Protein AF-A0A839V353-F1 (afdb_monomer)

Radius of gyration: 35.87 Å; Cα contacts (8 Å, |Δi|>4): 12; chains: 1; bounding box: 90×58×78 Å

Mean predicted aligned error: 13.24 Å

Organism: NCBI:txid1181271

pLDDT: mean 85.33, std 19.06, range [45.31, 98.69]

Foldseek 3Di:
DDDDDDDDDPPPDPDPPDPDPDCPVPPPVVVVVVVVVVVVVVVVVVVVVVVVVVVVVLVVCVVVPDDSVVVVVVVVLVVDDPVVSVVVVVVVVVVCVVVVD

InterPro domains:
  IPR018753 GapR-like [MF_00797] (24-101)
  IPR046367 GapR-like, DNA-binding domain [NF010247] (27-101)
  IPR046367 GapR-like, DNA-binding domain [PF10073] (29-100)

Solvent-accessible surface area (backbone atoms only — not comparable to full-atom values): 6259 Å² total; per-residue (Å²): 136,89,79,80,90,79,91,76,88,77,78,80,70,81,70,78,82,69,79,74,76,69,75,78,70,72,46,75,54,48,56,53,49,49,54,51,49,57,54,48,52,52,50,50,52,53,51,51,50,54,52,48,55,54,50,50,53,50,50,51,41,42,75,74,69,46,61,58,69,59,52,53,51,51,57,56,55,73,73,51,58,71,68,60,52,53,52,51,52,52,52,51,51,54,52,30,56,77,69,74,98

Structure (mmCIF, N/CA/C/O backbone):
data_AF-A0A839V353-F1
#
_entry.id   AF-A0A839V353-F1
#
loop_
_atom_site.group_PDB
_atom_site.id
_atom_site.type_symbol
_atom_site.label_atom_id
_atom_site.label_alt_id
_atom_site.label_comp_id
_atom_site.label_asym_id
_atom_site.label_entity_id
_atom_site.label_seq_id
_atom_site.pdbx_PDB_ins_code
_atom_site.Cartn_x
_atom_site.Cartn_y
_atom_site.Cartn_z
_atom_site.occupancy
_atom_site.B_iso_or_equiv
_atom_site.auth_seq_id
_atom_site.auth_comp_id
_atom_site.auth_asym_id
_atom_site.auth_atom_id
_atom_site.pdbx_PDB_model_num
ATOM 1 N N . MET A 1 1 ? 66.725 -49.473 -57.702 1.00 45.38 1 MET A N 1
ATOM 2 C CA . MET A 1 1 ? 67.269 -48.706 -56.569 1.00 45.38 1 MET A CA 1
ATOM 3 C C . MET A 1 1 ? 66.059 -48.167 -55.836 1.00 45.38 1 MET A C 1
ATOM 5 O O . MET A 1 1 ? 65.333 -47.373 -56.415 1.00 45.38 1 MET A O 1
ATOM 9 N N . ALA A 1 2 ? 65.740 -48.768 -54.693 1.00 45.31 2 ALA A N 1
ATOM 10 C CA . ALA A 1 2 ? 64.665 -48.317 -53.822 1.00 45.31 2 ALA A CA 1
ATOM 11 C C . ALA A 1 2 ? 65.149 -47.070 -53.073 1.00 45.31 2 ALA A C 1
ATOM 13 O O . ALA A 1 2 ? 66.306 -47.039 -52.654 1.00 45.31 2 ALA A O 1
ATOM 14 N N . TYR A 1 3 ? 64.282 -46.075 -52.927 1.00 48.38 3 TYR A N 1
ATOM 15 C CA . TYR A 1 3 ? 64.435 -45.025 -51.927 1.00 48.38 3 TYR A CA 1
ATOM 16 C C . TYR A 1 3 ? 63.168 -45.089 -51.091 1.00 48.38 3 TYR A C 1
ATOM 18 O O . TYR A 1 3 ? 62.059 -45.064 -51.628 1.00 48.38 3 TYR A O 1
ATOM 26 N N . GLU A 1 4 ? 63.394 -45.350 -49.817 1.00 46.19 4 GLU A N 1
ATOM 27 C CA . GLU A 1 4 ? 62.411 -45.661 -48.800 1.00 46.19 4 GLU A CA 1
ATOM 28 C C . GLU A 1 4 ? 61.521 -44.456 -48.496 1.00 46.19 4 GLU A C 1
ATOM 30 O O . GLU A 1 4 ? 61.841 -43.310 -48.810 1.00 46.19 4 GLU A O 1
ATOM 35 N N . ALA A 1 5 ? 60.363 -44.777 -47.929 1.00 50.91 5 ALA A N 1
ATOM 36 C CA . ALA A 1 5 ? 59.415 -43.828 -47.394 1.00 50.91 5 ALA A CA 1
ATOM 37 C C . ALA A 1 5 ? 60.030 -43.092 -46.203 1.00 50.91 5 ALA A C 1
ATOM 39 O O . ALA A 1 5 ? 60.506 -43.750 -45.283 1.00 50.91 5 ALA A O 1
ATOM 40 N N . ASP A 1 6 ? 59.919 -41.767 -46.207 1.00 50.84 6 ASP A N 1
ATOM 41 C CA . ASP A 1 6 ? 59.893 -40.988 -44.980 1.00 50.84 6 ASP A CA 1
ATOM 42 C C . ASP A 1 6 ? 58.567 -40.228 -44.906 1.00 50.84 6 ASP A C 1
ATOM 44 O O . ASP A 1 6 ? 58.079 -39.615 -45.858 1.00 50.84 6 ASP A O 1
ATOM 48 N N . ASP A 1 7 ? 57.983 -40.437 -43.742 1.00 56.38 7 ASP A N 1
ATOM 49 C CA . ASP A 1 7 ? 56.711 -40.037 -43.181 1.00 56.38 7 ASP A CA 1
ATOM 50 C C . ASP A 1 7 ? 56.713 -38.518 -42.961 1.00 56.38 7 ASP A C 1
ATOM 52 O O . ASP A 1 7 ? 57.501 -38.034 -42.159 1.00 56.38 7 ASP A O 1
ATOM 56 N N . ASP A 1 8 ? 55.849 -37.764 -43.642 1.00 52.22 8 ASP A N 1
ATOM 57 C CA . ASP A 1 8 ? 55.476 -36.416 -43.198 1.00 52.22 8 ASP A CA 1
ATOM 58 C C . ASP A 1 8 ? 54.040 -36.107 -43.639 1.00 52.22 8 ASP A C 1
ATOM 60 O O . ASP A 1 8 ? 53.724 -35.721 -44.767 1.00 52.22 8 ASP A O 1
ATOM 64 N N . LEU A 1 9 ? 53.149 -36.364 -42.687 1.00 56.09 9 LEU A N 1
ATOM 65 C CA . LEU A 1 9 ? 51.731 -36.049 -42.670 1.00 56.09 9 LEU A CA 1
ATOM 66 C C . LEU A 1 9 ? 51.512 -34.531 -42.784 1.00 56.09 9 LEU A C 1
ATOM 68 O O . LEU A 1 9 ? 51.509 -33.844 -41.765 1.00 56.09 9 LEU A O 1
ATOM 72 N N . ASP A 1 10 ? 51.228 -34.010 -43.978 1.00 49.47 10 ASP A N 1
ATOM 73 C CA . ASP A 1 10 ? 50.561 -32.706 -44.103 1.00 49.47 10 ASP A CA 1
ATOM 74 C C . ASP A 1 10 ? 49.083 -32.911 -44.443 1.00 49.47 10 ASP A C 1
ATOM 76 O O . ASP A 1 10 ? 48.631 -32.879 -45.591 1.00 49.47 10 ASP A O 1
ATOM 80 N N . ALA A 1 11 ? 48.327 -33.217 -43.389 1.00 52.19 11 ALA A N 1
ATOM 81 C CA . ALA A 1 11 ? 46.878 -33.214 -43.395 1.00 52.19 11 ALA A CA 1
ATOM 82 C C . ALA A 1 11 ? 46.392 -31.776 -43.620 1.00 52.19 11 ALA A C 1
ATOM 84 O O . ALA A 1 11 ? 46.157 -31.024 -42.673 1.00 52.19 11 ALA A O 1
ATOM 85 N N . GLY A 1 12 ? 46.215 -31.414 -44.893 1.00 49.78 12 GLY A N 1
ATOM 86 C CA . GLY A 1 12 ? 45.461 -30.243 -45.321 1.00 49.78 12 GLY A CA 1
ATOM 87 C C . GLY A 1 12 ? 44.019 -30.359 -44.838 1.00 49.78 12 GLY A C 1
ATOM 88 O O . GLY A 1 12 ? 43.156 -30.887 -45.532 1.00 49.78 12 GLY A O 1
ATOM 89 N N . MET A 1 13 ? 43.806 -29.914 -43.603 1.00 57.41 13 MET A N 1
ATOM 90 C CA . MET A 1 13 ? 42.540 -29.824 -42.895 1.00 57.41 13 MET A CA 1
ATOM 91 C C . MET A 1 13 ? 41.466 -29.200 -43.787 1.00 57.41 13 MET A C 1
ATOM 93 O O . MET A 1 13 ? 41.419 -27.978 -43.958 1.00 57.41 13 MET A O 1
ATOM 97 N N . ASP A 1 14 ? 40.551 -30.039 -44.272 1.00 60.34 14 ASP A N 1
ATOM 98 C CA . ASP A 1 14 ? 39.182 -29.636 -44.577 1.00 60.34 14 ASP A CA 1
ATOM 99 C C . ASP A 1 14 ? 38.596 -29.084 -43.271 1.00 60.34 14 ASP A C 1
ATOM 101 O O . ASP A 1 14 ? 38.097 -29.806 -42.406 1.00 60.34 14 ASP A O 1
ATOM 105 N N . SER A 1 15 ? 38.784 -27.782 -43.064 1.00 60.97 15 SER A N 1
ATOM 106 C CA . SER A 1 15 ? 38.291 -27.095 -41.881 1.00 60.97 15 SER A CA 1
ATOM 107 C C . SER A 1 15 ? 36.767 -27.206 -41.886 1.00 60.97 15 SER A C 1
ATOM 109 O O . SER A 1 15 ? 36.137 -26.737 -42.840 1.00 60.97 15 SER A O 1
ATOM 111 N N . PRO A 1 16 ? 36.141 -27.789 -40.847 1.00 58.00 16 PRO A N 1
ATOM 112 C CA . PRO A 1 16 ? 34.696 -27.805 -40.743 1.00 58.00 16 PRO A CA 1
ATOM 113 C C . PRO A 1 16 ? 34.207 -26.363 -40.782 1.00 58.00 16 PRO A C 1
ATOM 115 O O . PRO A 1 16 ? 34.646 -25.524 -39.992 1.00 58.00 16 PRO A O 1
ATOM 118 N N . HIS A 1 17 ? 33.307 -26.071 -41.715 1.00 59.94 17 HIS A N 1
ATOM 119 C CA . HIS A 1 17 ? 32.561 -24.826 -41.735 1.00 59.94 17 HIS A CA 1
ATOM 120 C C . HIS A 1 17 ? 31.788 -24.719 -40.417 1.00 59.94 17 HIS A C 1
ATOM 122 O O . HIS A 1 17 ? 30.692 -25.268 -40.289 1.00 59.94 17 HIS A O 1
ATOM 128 N N . LEU A 1 18 ? 32.365 -24.047 -39.414 1.00 58.66 18 LEU A N 1
ATOM 129 C CA . LEU A 1 18 ? 31.592 -23.646 -38.250 1.00 58.66 18 LEU A CA 1
ATOM 130 C C . LEU A 1 18 ? 30.450 -22.766 -38.767 1.00 58.66 18 LEU A C 1
ATOM 132 O O . LEU A 1 18 ? 30.724 -21.800 -39.493 1.00 58.66 18 LEU A O 1
ATOM 136 N N . PRO A 1 19 ? 29.188 -23.060 -38.408 1.00 53.94 19 PRO A N 1
ATOM 137 C CA . PRO A 1 19 ? 28.104 -22.146 -38.702 1.00 53.94 19 PRO A CA 1
ATOM 138 C C . PRO A 1 19 ? 28.458 -20.805 -38.060 1.00 53.94 19 PRO A C 1
ATOM 140 O O . PRO A 1 19 ? 28.627 -20.706 -36.842 1.00 53.94 19 PRO A O 1
ATOM 143 N N . LYS A 1 20 ? 28.631 -19.777 -38.897 1.00 62.00 20 LYS A N 1
ATOM 144 C CA . LYS A 1 20 ? 28.750 -18.394 -38.436 1.00 62.00 20 LYS A CA 1
ATOM 145 C C . LYS A 1 20 ? 27.518 -18.127 -37.581 1.00 62.00 20 LYS A C 1
ATOM 147 O O . LYS A 1 20 ? 26.400 -18.272 -38.068 1.00 62.00 20 LYS A O 1
ATOM 152 N N . SER A 1 21 ? 27.738 -17.797 -36.311 1.00 59.88 21 SER A N 1
ATOM 153 C CA . SER A 1 21 ? 26.679 -17.430 -35.376 1.00 59.88 21 SER A CA 1
ATOM 154 C C . SER A 1 21 ? 25.761 -16.401 -36.031 1.00 59.88 21 SER A C 1
ATOM 156 O O . SER A 1 21 ? 26.248 -15.383 -36.530 1.00 59.88 21 SER A O 1
ATOM 158 N N . ASP A 1 22 ? 24.464 -16.696 -36.049 1.00 56.25 22 ASP A N 1
ATOM 159 C CA . ASP A 1 22 ? 23.431 -15.897 -36.702 1.00 56.25 22 ASP A CA 1
ATOM 160 C C . ASP A 1 22 ? 23.586 -14.389 -36.411 1.00 56.25 22 ASP A C 1
ATOM 162 O O . ASP A 1 22 ? 23.633 -13.988 -35.241 1.00 56.25 22 ASP A O 1
ATOM 166 N N . PRO A 1 23 ? 23.582 -13.510 -37.433 1.00 53.44 23 PRO A N 1
ATOM 167 C CA . PRO A 1 23 ? 23.680 -12.062 -37.237 1.00 53.44 23 PRO A CA 1
ATOM 168 C C . PRO A 1 23 ? 22.416 -11.453 -36.597 1.00 53.44 23 PRO A C 1
ATOM 170 O O . PRO A 1 23 ? 22.358 -10.246 -36.365 1.00 53.44 23 PRO A O 1
ATOM 173 N N . ALA A 1 24 ? 21.414 -12.269 -36.248 1.00 53.88 24 ALA A N 1
ATOM 174 C CA . ALA A 1 24 ? 20.210 -11.846 -35.534 1.00 53.88 24 ALA A CA 1
ATOM 175 C C . ALA A 1 24 ? 20.481 -11.341 -34.100 1.00 53.88 24 ALA A C 1
ATOM 177 O O . ALA A 1 24 ? 19.640 -10.648 -33.526 1.00 53.88 24 ALA A O 1
ATOM 178 N N . VAL A 1 25 ? 21.657 -11.625 -33.527 1.00 58.69 25 VAL A N 1
ATOM 179 C CA . VAL A 1 25 ? 22.051 -11.152 -32.183 1.00 58.69 25 VAL A CA 1
ATOM 180 C C . VAL A 1 25 ? 22.691 -9.742 -32.221 1.00 58.69 25 VAL A C 1
ATOM 182 O O . VAL A 1 25 ? 22.928 -9.128 -31.186 1.00 58.69 25 VAL A O 1
ATOM 185 N N . GLY A 1 26 ? 22.946 -9.179 -33.409 1.00 61.34 26 GLY A N 1
ATOM 186 C CA . GLY A 1 26 ? 23.994 -8.169 -33.628 1.00 61.34 26 GLY A CA 1
ATOM 187 C C . GLY A 1 26 ? 23.637 -6.675 -33.642 1.00 61.34 26 GLY A C 1
ATOM 188 O O . GLY A 1 26 ? 24.419 -5.904 -34.186 1.00 61.34 26 GLY A O 1
ATOM 189 N N . GLY A 1 27 ? 22.517 -6.209 -33.081 1.00 60.59 27 GLY A N 1
ATOM 190 C CA . GLY A 1 27 ? 22.329 -4.749 -32.930 1.00 60.59 27 GLY A CA 1
ATOM 191 C C . GLY A 1 27 ? 20.905 -4.300 -32.636 1.00 60.59 27 GLY A C 1
ATOM 192 O O . GLY A 1 27 ? 20.639 -3.754 -31.574 1.00 60.59 27 GLY A O 1
ATOM 193 N N . ILE A 1 28 ? 19.950 -4.628 -33.511 1.00 64.69 28 ILE A N 1
ATOM 194 C CA . ILE A 1 28 ? 18.540 -4.227 -33.323 1.00 64.69 28 ILE A CA 1
ATOM 195 C C . ILE A 1 28 ? 17.929 -4.908 -32.085 1.00 64.69 28 ILE A C 1
ATOM 197 O O . ILE A 1 28 ? 17.150 -4.298 -31.351 1.00 64.69 28 ILE A O 1
ATOM 201 N N . ALA A 1 29 ? 18.296 -6.167 -31.824 1.00 83.00 29 ALA A N 1
ATOM 202 C CA . ALA A 1 29 ? 17.885 -6.882 -30.617 1.00 83.00 29 ALA A CA 1
ATOM 203 C C . ALA A 1 29 ? 18.551 -6.314 -29.349 1.00 83.00 29 ALA A C 1
ATOM 205 O O . ALA A 1 29 ? 17.903 -6.242 -28.306 1.00 83.00 29 ALA A O 1
ATOM 206 N N . ALA A 1 30 ? 19.805 -5.859 -29.446 1.00 88.00 30 ALA A N 1
ATOM 207 C CA . ALA A 1 30 ? 20.556 -5.305 -28.323 1.00 88.00 30 ALA A CA 1
ATOM 208 C C . ALA A 1 30 ? 20.029 -3.924 -27.898 1.00 88.00 30 ALA A C 1
ATOM 210 O O . ALA A 1 30 ? 19.842 -3.692 -26.706 1.00 88.00 30 ALA A O 1
ATOM 211 N N . ASP A 1 31 ? 19.707 -3.040 -28.847 1.00 88.75 31 ASP A N 1
ATOM 212 C CA . ASP A 1 31 ? 19.158 -1.709 -28.546 1.00 88.75 31 ASP A CA 1
ATOM 213 C C . ASP A 1 31 ? 17.741 -1.790 -27.966 1.00 88.75 31 ASP A C 1
ATOM 215 O O . ASP A 1 31 ? 17.407 -1.096 -27.003 1.00 88.75 31 ASP A O 1
ATOM 219 N N . ARG A 1 32 ? 16.904 -2.695 -28.498 1.00 90.69 32 ARG A N 1
ATOM 220 C CA . ARG A 1 32 ? 15.576 -2.966 -27.925 1.00 90.69 32 ARG A CA 1
ATOM 221 C C . ARG A 1 32 ? 15.679 -3.536 -26.515 1.00 90.69 32 ARG A C 1
ATOM 223 O O . ARG A 1 32 ? 14.935 -3.101 -25.641 1.00 90.69 32 ARG A O 1
ATOM 230 N N . LEU A 1 33 ? 16.597 -4.477 -26.289 1.00 92.50 33 LEU A N 1
ATOM 231 C CA . LEU A 1 33 ? 16.837 -5.046 -24.965 1.00 92.50 33 LEU A CA 1
ATOM 232 C C . LEU A 1 33 ? 17.316 -3.975 -23.978 1.00 92.50 33 LEU A C 1
ATOM 234 O O . LEU A 1 33 ? 16.758 -3.873 -22.889 1.00 92.50 33 LEU A O 1
ATOM 238 N N . ARG A 1 34 ? 18.278 -3.133 -24.376 1.00 94.69 34 ARG A N 1
ATOM 239 C CA . ARG A 1 34 ? 18.766 -2.007 -23.568 1.00 94.69 34 ARG A CA 1
ATOM 240 C C . ARG A 1 34 ? 17.630 -1.063 -23.183 1.00 94.69 34 ARG A C 1
ATOM 242 O O . ARG A 1 34 ? 17.453 -0.780 -22.006 1.00 94.69 34 ARG A O 1
ATOM 249 N N . SER A 1 35 ? 16.802 -0.664 -24.151 1.00 95.69 35 SER A N 1
ATOM 250 C CA . SER A 1 35 ? 15.648 0.204 -23.892 1.00 95.69 35 SER A CA 1
ATOM 251 C C . SER A 1 35 ? 14.642 -0.419 -22.915 1.00 95.69 35 SER A C 1
ATOM 253 O O . SER A 1 35 ? 14.078 0.284 -22.076 1.00 95.69 35 SER A O 1
ATOM 255 N N . VAL A 1 36 ? 14.401 -1.733 -22.994 1.00 97.06 36 VAL A N 1
ATOM 256 C CA . VAL A 1 36 ? 13.539 -2.438 -22.030 1.00 97.06 36 VAL A CA 1
ATOM 257 C C . VAL A 1 36 ? 14.157 -2.422 -20.630 1.00 97.06 36 VAL A C 1
ATOM 259 O O . VAL A 1 36 ? 13.446 -2.096 -19.682 1.00 97.06 36 VAL A O 1
ATOM 262 N N . ILE A 1 37 ? 15.453 -2.724 -20.505 1.00 97.44 37 ILE A N 1
ATOM 263 C CA . ILE A 1 37 ? 16.170 -2.738 -19.220 1.00 97.44 37 ILE A CA 1
ATOM 264 C C . ILE A 1 37 ? 16.128 -1.356 -18.565 1.00 97.44 37 ILE A C 1
ATOM 266 O O . ILE A 1 37 ? 15.626 -1.241 -17.453 1.00 97.44 37 ILE A O 1
ATOM 270 N N . GLU A 1 38 ? 16.531 -0.304 -19.280 1.00 98.25 38 GLU A N 1
ATOM 271 C CA . GLU A 1 38 ? 16.569 1.068 -18.751 1.00 98.25 38 GLU A CA 1
ATOM 272 C C . GLU A 1 38 ? 15.187 1.534 -18.260 1.00 98.25 38 GLU A C 1
ATOM 274 O O . GLU A 1 38 ? 15.049 2.177 -17.218 1.00 98.25 38 GLU A O 1
ATOM 279 N N . ARG A 1 39 ? 14.120 1.181 -18.990 1.00 98.38 39 ARG A N 1
ATOM 280 C CA . ARG A 1 39 ? 12.746 1.503 -18.580 1.00 98.38 39 ARG A CA 1
ATOM 281 C C . ARG A 1 39 ? 12.327 0.757 -17.318 1.00 98.38 39 ARG A C 1
ATOM 283 O O . ARG A 1 39 ? 11.610 1.339 -16.507 1.00 98.38 39 ARG A O 1
ATOM 290 N N . VAL A 1 40 ? 12.722 -0.508 -17.172 1.00 98.31 40 VAL A N 1
ATOM 291 C CA . VAL A 1 40 ? 12.434 -1.305 -15.972 1.00 98.31 40 VAL A CA 1
ATOM 292 C C . VAL A 1 40 ? 13.226 -0.773 -14.783 1.00 98.31 40 VAL A C 1
ATOM 294 O O . VAL A 1 40 ? 12.625 -0.544 -13.743 1.00 98.31 40 VAL A O 1
ATOM 297 N N . GLU A 1 41 ? 14.521 -0.500 -14.936 1.00 98.50 41 GLU A N 1
ATOM 298 C CA . GLU A 1 41 ? 15.373 0.042 -13.868 1.00 98.50 41 GLU A CA 1
ATOM 299 C C . GLU A 1 41 ? 14.838 1.372 -13.333 1.00 98.50 41 GLU A C 1
ATOM 301 O O . GLU A 1 41 ? 14.699 1.541 -12.123 1.00 98.50 41 GLU A O 1
ATOM 306 N N . ARG A 1 42 ? 14.406 2.277 -14.217 1.00 98.56 42 ARG A N 1
ATOM 307 C CA . ARG A 1 42 ? 13.752 3.518 -13.787 1.00 98.56 42 ARG A CA 1
ATOM 308 C C . ARG A 1 42 ? 12.480 3.257 -12.970 1.00 98.56 42 ARG A C 1
ATOM 310 O O . ARG A 1 42 ? 12.271 3.885 -11.937 1.00 98.56 42 ARG A O 1
ATOM 317 N N . LEU A 1 43 ? 11.627 2.324 -13.403 1.00 98.62 43 LEU A N 1
ATOM 318 C CA . LEU A 1 43 ? 10.409 1.965 -12.661 1.00 98.62 43 LEU A CA 1
ATOM 319 C C . LEU A 1 43 ? 10.720 1.265 -11.326 1.00 98.62 43 LEU A C 1
ATOM 321 O O . LEU A 1 43 ? 9.968 1.414 -10.363 1.00 98.62 43 LEU A O 1
ATOM 325 N N . GLU A 1 44 ? 11.810 0.502 -11.249 1.00 98.50 44 GLU A N 1
ATOM 326 C CA . GLU A 1 44 ? 12.314 -0.103 -10.013 1.00 98.50 44 GLU A CA 1
ATOM 327 C C . GLU A 1 44 ? 12.754 0.972 -9.009 1.00 98.50 44 GLU A C 1
ATOM 329 O O . GLU A 1 44 ? 12.384 0.905 -7.833 1.00 98.50 44 GLU A O 1
ATOM 334 N N . GLU A 1 45 ? 13.484 1.988 -9.472 1.00 98.44 45 GLU A N 1
ATOM 335 C CA . GLU A 1 45 ? 13.892 3.138 -8.662 1.00 98.44 45 GLU A CA 1
ATOM 336 C C . GLU A 1 45 ? 12.686 3.944 -8.168 1.00 98.44 45 GLU A C 1
ATOM 338 O O . GLU A 1 45 ? 12.573 4.198 -6.966 1.00 98.44 45 GLU A O 1
ATOM 343 N N . GLU A 1 46 ? 11.741 4.269 -9.056 1.00 98.44 46 GLU A N 1
ATOM 344 C CA . GLU A 1 46 ? 10.491 4.955 -8.701 1.00 98.44 46 GLU A CA 1
ATOM 345 C C . GLU A 1 46 ? 9.694 4.147 -7.662 1.00 98.44 46 GLU A C 1
ATOM 347 O O . GLU A 1 46 ? 9.252 4.687 -6.645 1.00 98.44 46 GLU A O 1
ATOM 352 N N . ARG A 1 47 ? 9.563 2.826 -7.849 1.00 98.25 47 ARG A N 1
ATOM 353 C CA . ARG A 1 47 ? 8.877 1.957 -6.882 1.00 98.25 47 ARG A CA 1
ATOM 354 C C . ARG A 1 47 ? 9.592 1.931 -5.533 1.00 98.25 47 ARG A C 1
ATOM 356 O O . ARG A 1 47 ? 8.925 1.901 -4.499 1.00 98.25 47 ARG A O 1
ATOM 363 N N . LYS A 1 48 ? 10.927 1.924 -5.521 1.00 98.38 48 LYS A N 1
ATOM 364 C CA . LYS A 1 48 ? 11.719 1.959 -4.286 1.00 98.38 48 LYS A CA 1
ATOM 365 C C . LYS A 1 48 ? 11.536 3.281 -3.543 1.00 98.38 48 LYS A C 1
ATOM 367 O O . LYS A 1 48 ? 11.376 3.244 -2.324 1.00 98.38 48 LYS A O 1
ATOM 372 N N . ALA A 1 49 ? 11.521 4.408 -4.255 1.00 98.31 49 ALA A N 1
ATOM 373 C CA . ALA A 1 49 ? 11.240 5.719 -3.675 1.00 98.31 49 ALA A CA 1
ATOM 374 C C . ALA A 1 49 ? 9.838 5.750 -3.043 1.00 98.31 49 ALA A C 1
ATOM 376 O O . ALA A 1 49 ? 9.717 5.986 -1.844 1.00 98.31 49 ALA A O 1
ATOM 377 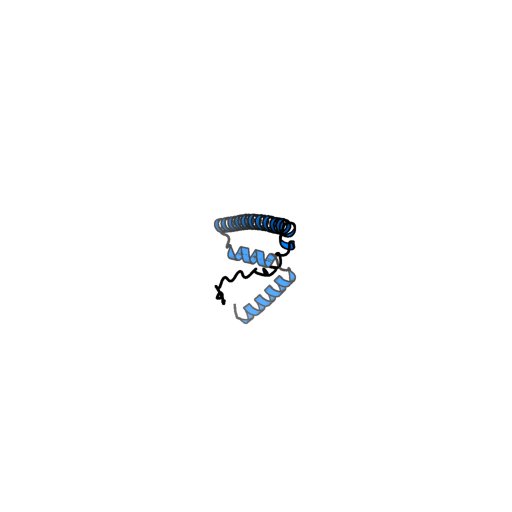N N . LEU A 1 50 ? 8.806 5.343 -3.793 1.00 98.50 50 LEU A N 1
ATOM 378 C CA . LEU A 1 50 ? 7.426 5.264 -3.294 1.00 98.50 50 LEU A CA 1
ATOM 379 C C . LEU A 1 50 ? 7.282 4.325 -2.086 1.00 98.50 50 LEU A C 1
ATOM 381 O O . LEU A 1 50 ? 6.520 4.598 -1.159 1.00 98.50 50 LEU A O 1
ATOM 385 N N . ALA A 1 51 ? 8.004 3.202 -2.074 1.00 98.25 51 ALA A N 1
ATOM 386 C CA . ALA A 1 51 ? 8.018 2.298 -0.928 1.00 98.25 51 ALA A CA 1
ATOM 387 C C . ALA A 1 51 ? 8.663 2.943 0.314 1.00 98.25 51 ALA A C 1
ATOM 389 O O . ALA A 1 51 ? 8.227 2.662 1.433 1.00 98.25 51 ALA A O 1
ATOM 390 N N . GLY A 1 52 ? 9.675 3.796 0.118 1.00 98.56 52 GLY A N 1
ATOM 391 C CA . GLY A 1 52 ? 10.260 4.643 1.157 1.00 98.56 52 GLY A CA 1
ATOM 392 C C . GLY A 1 52 ? 9.228 5.605 1.736 1.00 98.56 52 GLY A C 1
ATOM 393 O O . GLY A 1 52 ? 8.946 5.533 2.930 1.00 98.56 52 GLY A O 1
ATOM 394 N N . ASP A 1 53 ? 8.566 6.381 0.879 1.00 98.69 53 ASP A N 1
ATOM 395 C CA . ASP A 1 53 ? 7.544 7.351 1.292 1.00 98.69 53 ASP A CA 1
ATOM 396 C C . ASP A 1 53 ? 6.405 6.682 2.084 1.00 98.69 53 ASP A C 1
ATOM 398 O O . ASP A 1 53 ? 5.999 7.142 3.152 1.00 98.69 53 ASP A O 1
ATOM 402 N N . ILE A 1 54 ? 5.918 5.525 1.617 1.00 98.25 54 ILE A N 1
ATOM 403 C CA . ILE A 1 54 ? 4.886 4.743 2.320 1.00 98.25 54 ILE A CA 1
ATOM 404 C C . ILE A 1 54 ? 5.370 4.298 3.710 1.00 98.25 54 ILE A C 1
ATOM 406 O O . ILE A 1 54 ? 4.592 4.274 4.669 1.00 98.25 54 ILE A O 1
ATOM 410 N N . LYS A 1 55 ? 6.641 3.903 3.837 1.00 98.25 55 LYS A N 1
ATOM 411 C CA . LYS A 1 55 ? 7.221 3.487 5.119 1.00 98.25 55 LYS A CA 1
ATOM 412 C C . LYS A 1 55 ? 7.316 4.662 6.091 1.00 98.25 55 LYS A C 1
ATOM 414 O O . LYS A 1 55 ? 7.042 4.467 7.280 1.00 98.25 55 LYS A O 1
ATOM 419 N N . ASP A 1 56 ? 7.669 5.842 5.602 1.00 98.50 56 ASP A N 1
ATOM 420 C CA . ASP A 1 56 ? 7.768 7.048 6.419 1.00 98.50 56 ASP A CA 1
ATOM 421 C C . ASP A 1 56 ? 6.383 7.464 6.928 1.00 98.50 56 ASP A C 1
ATOM 423 O O . ASP A 1 56 ? 6.211 7.610 8.137 1.00 98.50 56 ASP A O 1
ATOM 427 N N . ILE A 1 57 ? 5.349 7.432 6.077 1.00 98.50 57 ILE A N 1
ATOM 428 C CA . ILE A 1 57 ? 3.947 7.657 6.484 1.00 98.50 57 ILE A CA 1
ATOM 429 C C . ILE A 1 57 ? 3.504 6.669 7.576 1.00 98.50 57 ILE A C 1
ATOM 431 O O . ILE A 1 57 ? 2.877 7.050 8.567 1.00 98.50 57 ILE A O 1
ATOM 435 N N . PHE A 1 58 ? 3.830 5.378 7.446 1.00 98.44 58 PHE A N 1
ATOM 436 C CA . PHE A 1 58 ? 3.514 4.410 8.504 1.00 98.44 58 PHE A CA 1
ATOM 437 C C . PHE A 1 58 ? 4.294 4.670 9.801 1.00 98.44 58 PHE A C 1
ATOM 439 O O . PHE A 1 58 ? 3.797 4.355 10.886 1.00 98.44 58 PHE A O 1
ATOM 446 N N . SER A 1 59 ? 5.501 5.225 9.709 1.00 98.50 59 SER A N 1
ATOM 447 C CA . SER A 1 59 ? 6.322 5.581 10.871 1.00 98.50 59 SER A CA 1
ATOM 448 C C . SER A 1 59 ? 5.777 6.825 11.579 1.00 98.50 59 SER A C 1
ATOM 450 O O . SER A 1 59 ? 5.712 6.849 12.811 1.00 98.50 59 SER A O 1
ATOM 452 N N . GLU A 1 60 ? 5.297 7.810 10.823 1.00 98.62 60 GLU A N 1
ATOM 453 C CA . GLU A 1 60 ? 4.560 8.966 11.338 1.00 98.62 60 GLU A CA 1
ATOM 454 C C . GLU A 1 60 ? 3.270 8.534 12.036 1.00 98.62 60 GLU A C 1
ATOM 456 O O . GLU A 1 60 ? 3.048 8.895 13.190 1.00 98.62 60 GLU A O 1
ATOM 461 N N . ALA A 1 61 ? 2.465 7.677 11.397 1.00 98.56 61 ALA A N 1
ATOM 462 C CA . ALA A 1 61 ? 1.236 7.152 11.988 1.00 98.56 61 ALA A CA 1
ATOM 463 C C . ALA A 1 61 ? 1.503 6.430 13.320 1.00 98.56 61 ALA A C 1
ATOM 465 O O . ALA A 1 61 ? 0.784 6.635 14.299 1.00 98.56 61 ALA A O 1
ATOM 466 N N . LYS A 1 62 ? 2.577 5.634 13.388 1.00 98.31 62 LYS A N 1
ATOM 467 C CA . LYS A 1 62 ? 3.006 4.989 14.635 1.00 98.31 62 LYS A CA 1
ATOM 468 C C . LYS A 1 62 ? 3.378 6.015 15.707 1.00 98.31 62 LYS A C 1
ATOM 470 O O . LYS A 1 62 ? 2.998 5.850 16.862 1.00 98.31 62 LYS A O 1
ATOM 475 N N . SER A 1 63 ? 4.113 7.060 15.332 1.00 98.38 63 SER A N 1
ATOM 476 C CA . SER A 1 63 ? 4.542 8.126 16.249 1.00 98.38 63 SER A CA 1
ATOM 477 C C . SER A 1 63 ? 3.363 8.965 16.751 1.00 98.38 63 SER A C 1
ATOM 479 O O . SER A 1 63 ? 3.370 9.412 17.893 1.00 98.38 63 SER A O 1
ATOM 481 N N . ALA A 1 64 ? 2.318 9.105 15.934 1.00 98.50 64 ALA A N 1
ATOM 482 C CA . ALA A 1 64 ? 1.046 9.720 16.299 1.00 98.50 64 ALA A CA 1
ATOM 483 C C . ALA A 1 64 ? 0.137 8.812 17.159 1.00 98.50 64 ALA A C 1
ATOM 485 O O . ALA A 1 64 ? -0.940 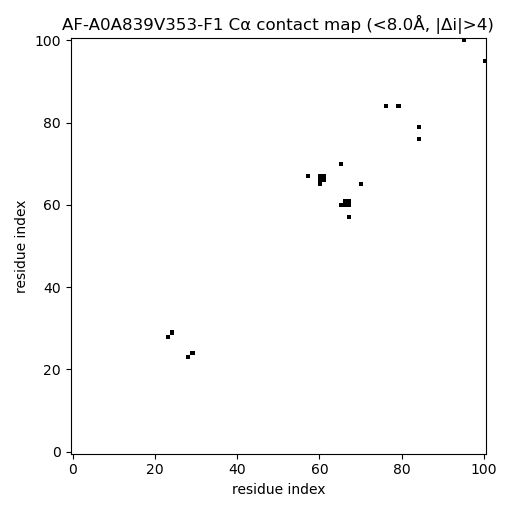9.240 17.564 1.00 98.50 64 ALA A O 1
ATOM 486 N N . GLY A 1 65 ? 0.554 7.574 17.455 1.00 98.31 65 GLY A N 1
ATOM 487 C CA . GLY A 1 65 ? -0.169 6.648 18.333 1.00 98.31 65 GLY A CA 1
ATOM 488 C C . GLY A 1 65 ? -1.137 5.694 17.629 1.00 98.31 65 GLY A C 1
ATOM 489 O O . GLY A 1 65 ? -1.873 4.977 18.306 1.00 98.31 65 GLY A O 1
ATOM 490 N N . PHE A 1 66 ? -1.147 5.637 16.294 1.00 98.62 66 PHE A N 1
ATOM 491 C CA . PHE A 1 66 ? -1.991 4.692 15.561 1.00 98.62 66 PHE A CA 1
ATOM 492 C C . PHE A 1 66 ? -1.368 3.290 15.468 1.00 98.62 66 PHE A C 1
ATOM 494 O O . PHE A 1 66 ? -0.157 3.127 15.289 1.00 98.62 66 PHE A O 1
ATOM 501 N N . ASP A 1 67 ? -2.216 2.255 15.493 1.00 98.25 67 ASP A N 1
ATOM 502 C CA . ASP A 1 67 ? -1.792 0.884 15.204 1.00 98.25 67 ASP A CA 1
ATOM 503 C C . ASP A 1 67 ? -1.640 0.670 13.687 1.00 98.25 67 ASP A C 1
ATOM 505 O O . ASP A 1 67 ? -2.603 0.607 12.919 1.00 98.25 67 ASP A O 1
ATOM 509 N N . VAL A 1 68 ? -0.390 0.512 13.252 1.00 98.06 68 VAL A N 1
ATOM 510 C CA . VAL A 1 68 ? -0.030 0.316 11.842 1.00 98.06 68 VAL A CA 1
ATOM 511 C C . VAL A 1 68 ? -0.625 -0.972 11.249 1.00 98.06 68 VAL A C 1
ATOM 513 O O . VAL A 1 68 ? -0.922 -1.011 10.053 1.00 98.06 68 VAL A O 1
ATOM 516 N N . LYS A 1 69 ? -0.811 -2.041 12.038 1.00 97.69 69 LYS A N 1
ATOM 517 C CA . LYS A 1 69 ? -1.435 -3.285 11.553 1.00 97.69 69 LYS A CA 1
ATOM 518 C C . LYS A 1 69 ? -2.907 -3.049 11.235 1.00 97.69 69 LYS A C 1
ATOM 520 O O . LYS A 1 69 ? -3.360 -3.471 10.172 1.00 97.69 6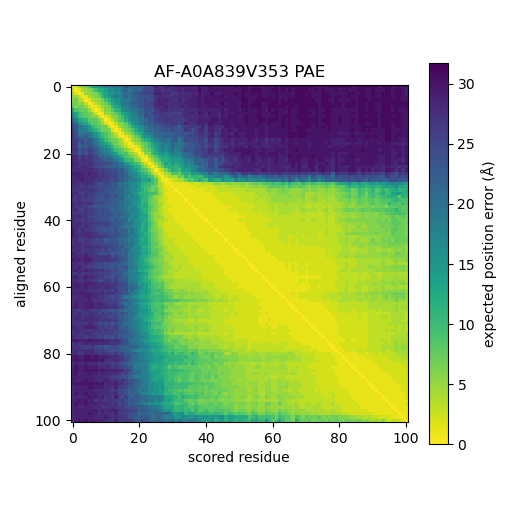9 LYS A O 1
ATOM 525 N N . VAL A 1 70 ? -3.612 -2.321 12.102 1.00 98.38 70 VAL A N 1
ATOM 526 C CA . VAL A 1 70 ? -5.018 -1.953 11.884 1.00 98.38 70 VAL A CA 1
ATOM 527 C C . VAL A 1 70 ? -5.156 -1.051 10.656 1.00 98.38 70 VAL A C 1
ATOM 529 O O . VAL A 1 70 ? -5.997 -1.321 9.802 1.00 98.38 70 VAL A O 1
ATOM 532 N N . ILE A 1 71 ? -4.279 -0.053 10.474 1.00 98.19 71 ILE A N 1
ATOM 533 C CA . ILE A 1 71 ? -4.292 0.789 9.260 1.00 98.19 71 ILE A CA 1
ATOM 534 C C . ILE A 1 71 ? -4.120 -0.061 7.992 1.00 98.19 71 ILE A C 1
ATOM 536 O O . ILE A 1 71 ? -4.856 0.120 7.022 1.00 98.19 71 ILE A O 1
ATOM 540 N N . ARG A 1 72 ? -3.180 -1.017 7.975 1.00 97.69 72 ARG A N 1
ATOM 541 C CA . ARG A 1 72 ? -2.992 -1.911 6.815 1.00 97.69 72 ARG A CA 1
ATOM 542 C C . ARG A 1 72 ? -4.229 -2.755 6.526 1.00 97.69 72 ARG A C 1
ATOM 544 O O . ARG A 1 72 ? -4.569 -2.939 5.357 1.00 97.69 72 ARG A O 1
ATOM 551 N N . GLN A 1 73 ? -4.905 -3.240 7.566 1.00 97.25 73 GLN A N 1
ATOM 552 C CA . GLN A 1 73 ? -6.170 -3.954 7.417 1.00 97.25 73 GLN A CA 1
ATOM 553 C C . GLN A 1 73 ? -7.246 -3.048 6.808 1.00 97.25 73 GLN A C 1
ATOM 555 O O . GLN A 1 73 ? -7.878 -3.447 5.834 1.00 97.25 73 GLN A O 1
ATOM 560 N N . ILE A 1 74 ? -7.389 -1.811 7.295 1.00 96.94 74 ILE A N 1
ATOM 561 C CA . ILE A 1 74 ? -8.328 -0.827 6.737 1.00 96.94 74 ILE A CA 1
ATOM 562 C C . ILE A 1 74 ? -8.024 -0.563 5.258 1.00 96.94 74 ILE A C 1
ATOM 564 O O . ILE A 1 74 ? -8.933 -0.596 4.436 1.00 96.94 74 ILE A O 1
ATOM 568 N N . ILE A 1 75 ? -6.757 -0.361 4.879 1.00 97.25 75 ILE A N 1
ATOM 569 C CA . ILE A 1 75 ? -6.370 -0.161 3.470 1.00 97.25 75 ILE A CA 1
ATOM 570 C C . ILE A 1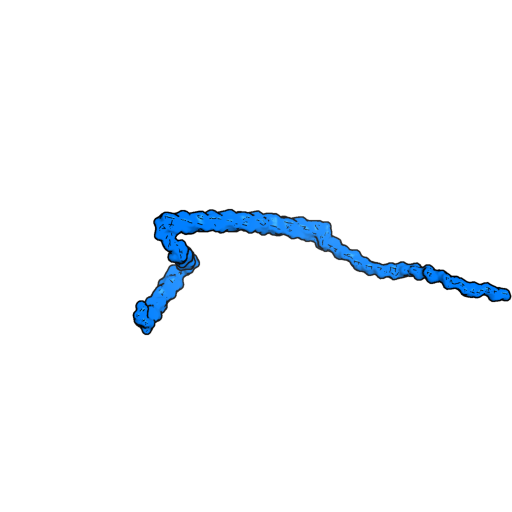 75 ? -6.762 -1.370 2.610 1.00 97.25 75 ILE A C 1
ATOM 572 O O . ILE A 1 75 ? -7.222 -1.188 1.486 1.00 97.25 75 ILE A O 1
ATOM 576 N N . ARG A 1 76 ? -6.603 -2.599 3.119 1.00 96.50 76 ARG A N 1
ATOM 577 C CA . ARG A 1 76 ? -7.016 -3.820 2.410 1.00 96.50 76 ARG A CA 1
ATOM 578 C C . ARG A 1 76 ? -8.535 -3.903 2.249 1.00 96.50 76 ARG A C 1
ATOM 580 O O . ARG A 1 76 ? -8.996 -4.273 1.175 1.00 96.50 76 ARG A O 1
ATOM 587 N N . ILE A 1 77 ? -9.300 -3.563 3.286 1.00 96.25 77 ILE A N 1
ATOM 588 C CA . ILE A 1 77 ? -10.771 -3.532 3.235 1.00 96.25 77 ILE A CA 1
ATOM 589 C C . ILE A 1 77 ? -11.239 -2.486 2.218 1.00 96.25 77 ILE A C 1
ATOM 591 O O . ILE A 1 77 ? -12.040 -2.791 1.349 1.00 96.25 77 ILE A O 1
ATOM 595 N N . ARG A 1 78 ? -10.642 -1.288 2.225 1.00 95.81 78 ARG A N 1
ATOM 596 C CA . ARG A 1 78 ? -10.978 -0.192 1.296 1.00 95.81 78 ARG A CA 1
ATOM 597 C C . ARG A 1 78 ? -10.694 -0.479 -0.184 1.00 95.81 78 ARG A C 1
ATOM 599 O O . ARG A 1 78 ? -11.065 0.333 -1.024 1.00 95.81 78 ARG A O 1
ATOM 606 N N . ARG A 1 79 ? -9.987 -1.566 -0.501 1.00 96.12 79 ARG A N 1
ATOM 607 C CA . ARG A 1 79 ? -9.722 -2.010 -1.880 1.00 96.12 79 ARG A CA 1
ATOM 608 C C . ARG A 1 79 ? -10.747 -3.025 -2.395 1.00 96.12 79 ARG A C 1
ATOM 610 O O . ARG A 1 79 ? -10.659 -3.389 -3.561 1.00 96.12 79 ARG A O 1
ATOM 617 N N . GLN A 1 80 ? -11.637 -3.513 -1.536 1.00 95.06 80 GLN A N 1
ATOM 618 C CA . GLN A 1 80 ? -12.680 -4.476 -1.885 1.00 95.06 80 GLN A CA 1
ATOM 619 C C . GLN A 1 80 ? -13.982 -3.749 -2.240 1.00 95.06 80 GLN A C 1
ATOM 621 O O . GLN A 1 80 ? -14.175 -2.592 -1.857 1.00 95.06 80 GLN A O 1
ATOM 626 N N . GLU A 1 81 ? -14.864 -4.432 -2.969 1.00 96.69 81 GLU A N 1
ATOM 627 C CA . GLU A 1 81 ? -16.198 -3.915 -3.280 1.00 96.69 81 GLU A CA 1
ATOM 628 C C . GLU A 1 81 ? -17.042 -3.811 -1.996 1.00 96.69 81 GLU A C 1
ATOM 630 O O . GLU A 1 81 ? -17.039 -4.751 -1.197 1.00 96.69 81 GLU A O 1
ATOM 635 N N . PRO A 1 82 ? -17.795 -2.714 -1.774 1.00 94.56 82 PRO A N 1
ATOM 636 C CA . PRO A 1 82 ? -18.548 -2.518 -0.533 1.00 94.56 82 PRO A CA 1
ATOM 637 C C . PRO A 1 82 ? -19.504 -3.668 -0.190 1.00 94.56 82 PRO A C 1
ATOM 639 O O . PRO A 1 82 ? -19.590 -4.061 0.969 1.00 94.56 82 PRO A O 1
ATOM 642 N N . ALA A 1 83 ? -20.172 -4.238 -1.199 1.00 96.38 83 ALA A N 1
ATOM 643 C CA . ALA A 1 83 ? -21.096 -5.356 -1.011 1.00 96.38 83 ALA A CA 1
ATOM 644 C C . ALA A 1 83 ? -20.382 -6.644 -0.563 1.00 96.38 83 ALA A C 1
ATOM 646 O O . ALA A 1 83 ? -20.899 -7.369 0.281 1.00 96.38 83 ALA A O 1
ATOM 647 N N . GLU A 1 84 ? -19.179 -6.910 -1.084 1.00 96.62 84 GLU A N 1
ATOM 648 C CA . GLU A 1 84 ? -18.375 -8.070 -0.678 1.00 96.62 84 GLU A CA 1
ATOM 649 C C . GLU A 1 84 ? -17.903 -7.924 0.775 1.00 96.62 84 GLU A C 1
ATOM 651 O O . GLU A 1 84 ? -17.934 -8.885 1.543 1.00 96.62 84 GLU A O 1
ATOM 656 N N . VAL A 1 85 ? -17.510 -6.709 1.175 1.00 96.94 85 VAL A N 1
ATOM 657 C CA . VAL A 1 85 ? -17.126 -6.417 2.564 1.00 96.94 85 VAL A CA 1
ATOM 658 C C . VAL A 1 85 ? -18.303 -6.648 3.511 1.00 96.94 85 VAL A C 1
ATOM 660 O O . VAL A 1 85 ? -18.140 -7.329 4.520 1.00 96.94 85 VAL A O 1
ATOM 663 N N . GLU A 1 86 ? -19.489 -6.135 3.179 1.00 96.88 86 GLU A N 1
ATOM 664 C CA . GLU A 1 86 ? -20.695 -6.287 4.003 1.00 96.88 86 GLU A CA 1
ATOM 665 C C . GLU A 1 86 ? -21.124 -7.757 4.147 1.00 96.88 86 GLU A C 1
ATOM 667 O O . GLU A 1 86 ? -21.455 -8.216 5.247 1.00 96.88 86 GLU A O 1
ATOM 672 N N . GLU A 1 87 ? -21.063 -8.528 3.058 1.00 97.50 87 GLU A N 1
ATOM 673 C CA . GLU A 1 87 ? -21.343 -9.964 3.078 1.00 97.50 87 GLU A CA 1
ATOM 674 C C . GLU A 1 87 ? -20.360 -10.713 3.992 1.00 97.50 87 GLU A C 1
ATOM 676 O O . GLU A 1 87 ? -20.774 -11.484 4.865 1.00 97.50 87 GLU A O 1
ATOM 681 N N . GLN A 1 88 ? -19.055 -10.455 3.847 1.00 96.62 88 GLN A N 1
ATOM 682 C CA . GLN A 1 88 ? -18.025 -11.076 4.682 1.00 96.62 88 GLN A CA 1
ATOM 683 C C . GLN A 1 88 ? -18.173 -10.703 6.162 1.00 96.62 88 GLN A C 1
ATOM 685 O O . GLN A 1 88 ? -18.025 -11.572 7.025 1.00 96.62 88 GLN A O 1
ATOM 690 N N . GLU A 1 89 ? -18.472 -9.440 6.475 1.00 96.25 89 GLU A N 1
ATOM 691 C CA . GLU A 1 89 ? -18.699 -8.980 7.849 1.00 96.25 89 GLU A CA 1
ATOM 692 C C . GLU A 1 89 ? -19.922 -9.660 8.474 1.00 96.25 89 GLU A C 1
ATOM 694 O O . GLU A 1 89 ? -19.848 -10.128 9.614 1.00 96.25 89 GLU A O 1
ATOM 699 N N . THR A 1 90 ? -21.005 -9.806 7.708 1.00 97.88 90 THR A N 1
ATOM 700 C CA . THR A 1 90 ? -22.215 -10.517 8.140 1.00 97.88 90 THR A CA 1
ATOM 701 C C . THR A 1 90 ? 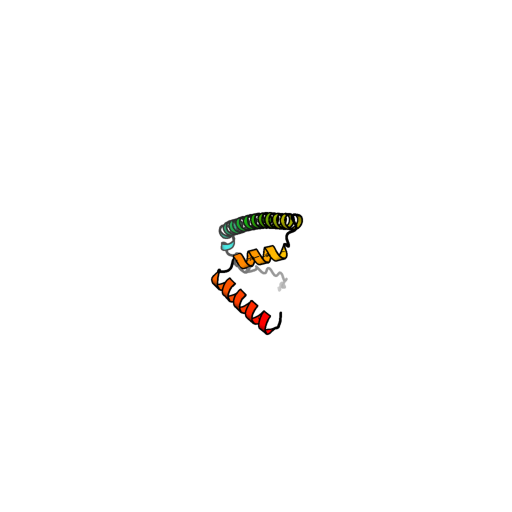-21.918 -11.985 8.452 1.00 97.88 90 THR A C 1
ATOM 703 O O . THR A 1 90 ? -22.290 -12.492 9.514 1.00 97.88 90 THR A O 1
ATOM 706 N N . LEU A 1 91 ? -21.206 -12.681 7.561 1.00 97.94 91 LEU A N 1
ATOM 707 C CA . LEU A 1 91 ? -20.822 -14.080 7.769 1.00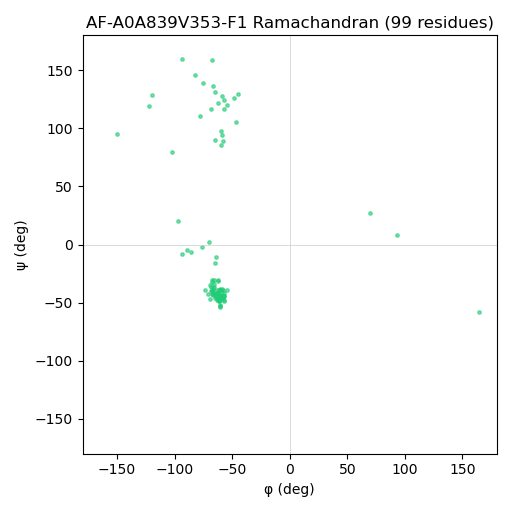 97.94 91 LEU A CA 1
ATOM 708 C C . LEU A 1 91 ? -19.886 -14.247 8.972 1.00 97.94 91 LEU A C 1
ATOM 710 O O . LEU A 1 91 ? -20.063 -15.164 9.777 1.00 97.94 91 LEU A O 1
ATOM 714 N N . LEU A 1 92 ? -18.910 -13.350 9.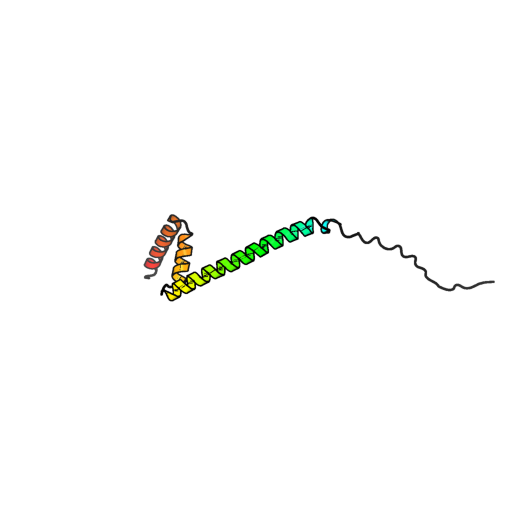127 1.00 97.38 92 LEU A N 1
ATOM 715 C CA . LEU A 1 92 ? -17.975 -13.365 10.248 1.00 97.38 92 LEU A CA 1
ATOM 716 C C . LEU A 1 92 ? -18.700 -13.212 11.590 1.00 97.38 92 LEU A C 1
ATOM 718 O O . LEU A 1 92 ? -18.384 -13.922 12.544 1.00 97.38 92 LEU A O 1
ATOM 722 N N . ASP A 1 93 ? -19.670 -12.305 11.661 1.00 97.75 93 ASP A N 1
ATOM 723 C CA . ASP A 1 93 ? -20.500 -12.072 12.841 1.00 97.75 93 ASP A CA 1
ATOM 724 C C . ASP A 1 93 ? -21.364 -13.299 13.188 1.00 97.75 93 ASP A C 1
ATOM 726 O O . ASP A 1 93 ? -21.376 -13.748 14.338 1.00 97.75 93 ASP A O 1
ATOM 730 N N . ILE A 1 94 ? -21.997 -13.931 12.192 1.00 98.12 94 ILE A N 1
ATOM 731 C CA . ILE A 1 94 ? -22.732 -15.196 12.378 1.00 98.12 94 ILE A CA 1
ATOM 732 C C . ILE A 1 94 ? -21.814 -16.281 12.958 1.00 98.12 94 ILE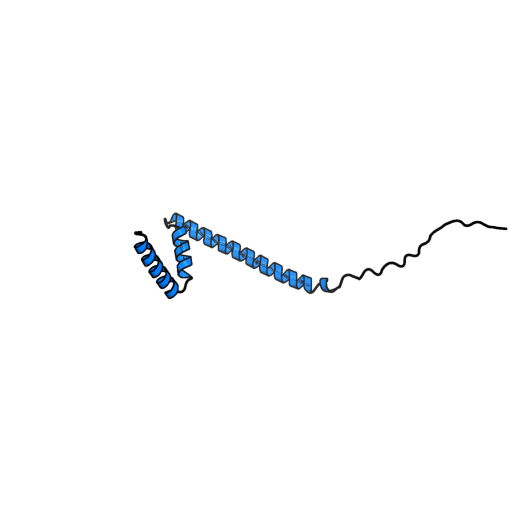 A C 1
ATOM 734 O O . ILE A 1 94 ? -22.176 -16.947 13.931 1.00 98.12 94 ILE A O 1
ATOM 738 N N . TYR A 1 95 ? -20.617 -16.450 12.395 1.00 98.19 95 TYR A N 1
ATOM 739 C CA . TYR A 1 95 ? -19.676 -17.472 12.853 1.00 98.19 95 TYR A CA 1
ATOM 740 C C . TYR A 1 95 ? -19.113 -17.179 14.245 1.00 98.19 95 TYR A C 1
ATOM 742 O O . TYR A 1 95 ? -18.970 -18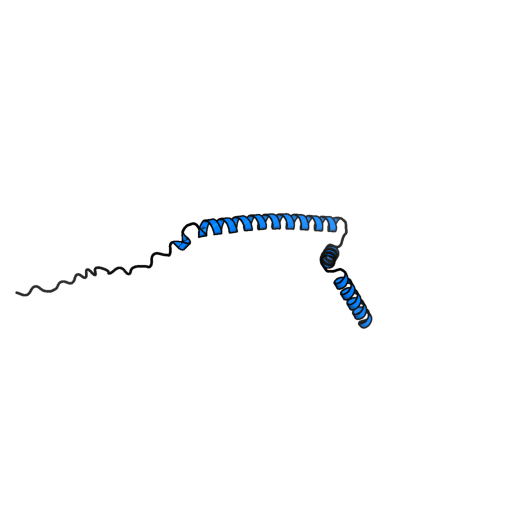.103 15.042 1.00 98.19 95 TYR A O 1
ATOM 750 N N . ARG A 1 96 ? -18.854 -15.913 14.589 1.00 98.19 96 ARG A N 1
ATOM 751 C CA . ARG A 1 96 ? -18.445 -15.523 15.949 1.00 98.19 96 ARG A CA 1
ATOM 752 C C . ARG A 1 96 ? -19.508 -15.877 16.980 1.00 98.19 96 ARG A C 1
ATOM 754 O O . ARG A 1 96 ? -19.192 -16.560 17.951 1.00 98.19 96 ARG A O 1
ATOM 761 N N . ARG A 1 97 ? -20.772 -15.538 16.706 1.00 97.50 97 ARG A N 1
ATOM 762 C CA . ARG A 1 97 ? -21.902 -15.912 17.571 1.00 97.50 97 ARG A CA 1
ATOM 763 C C . ARG A 1 97 ? -22.024 -17.422 17.737 1.00 97.50 97 ARG A C 1
ATOM 765 O O . ARG A 1 97 ? -22.207 -17.892 18.855 1.00 97.50 97 ARG A O 1
ATOM 772 N N . ALA A 1 98 ? -21.889 -18.184 16.650 1.00 97.56 98 ALA A N 1
ATOM 773 C CA . ALA A 1 98 ? -21.933 -19.646 16.698 1.00 97.56 98 ALA A CA 1
ATOM 774 C C . ALA A 1 98 ? -20.798 -20.251 17.546 1.00 97.56 98 ALA A C 1
ATOM 776 O O . ALA A 1 98 ? -20.981 -21.301 18.158 1.00 97.56 98 ALA A O 1
ATOM 777 N N . LEU A 1 99 ? -19.643 -19.582 17.602 1.00 97.81 99 LEU A N 1
ATOM 778 C CA . LEU A 1 99 ? -18.484 -19.976 18.406 1.00 97.81 99 LEU A CA 1
ATOM 779 C C . LEU A 1 99 ? -18.492 -19.391 19.832 1.00 97.81 99 LEU A C 1
ATOM 781 O O . LEU A 1 99 ? -17.617 -19.738 20.622 1.00 97.81 99 LEU A O 1
ATOM 785 N N . GLY A 1 100 ? -19.454 -18.526 20.173 1.00 95.12 100 GLY A N 1
ATOM 786 C CA . GLY A 1 100 ? -19.526 -17.853 21.474 1.00 95.12 100 GLY A CA 1
ATOM 787 C C . GLY A 1 100 ? -18.435 -16.799 21.702 1.00 95.12 100 GLY A C 1
ATOM 788 O O . GLY A 1 100 ? -18.052 -16.576 22.851 1.00 95.12 100 GLY A O 1
ATOM 789 N N . MET A 1 101 ? -17.920 -16.195 20.624 1.00 91.81 101 MET A N 1
ATOM 790 C CA . MET A 1 101 ? -16.942 -15.096 20.647 1.00 91.81 101 MET A CA 1
ATOM 791 C C . MET A 1 101 ? -17.596 -13.728 20.486 1.00 91.81 101 MET A C 1
ATOM 793 O O . MET A 1 101 ? -18.586 -13.634 19.724 1.00 91.81 101 MET A O 1
#

Sequence (101 aa):
MAYEADDDLDAGMDSPHLPKSDPAVGGIAADRLRSVIERVERLEEERKALAGDIKDIFSEAKSAGFDVKVIRQIIRIRRQEPAEVEEQETLLDIYRRALGM

Secondary structure (DSSP, 8-state):
-----------------PPPP-GGGSSHHHHHHHHHHHHHHHHHHHHHHHHHHHHHHHHHHHHTT--HHHHHHHHHHTTS-HHHHHHHHHHHHHHHHHHT-